Protein AF-A0A6N6JWU1-F1 (afdb_monomer_lite)

Radius of gyration: 14.48 Å; chains: 1; bounding box: 28×23×37 Å

Structure (mmCIF, N/CA/C/O backbone):
data_AF-A0A6N6JWU1-F1
#
_entry.id   AF-A0A6N6JWU1-F1
#
loop_
_atom_site.group_PDB
_atom_site.id
_atom_site.type_symbol
_atom_site.label_atom_id
_atom_site.label_alt_id
_atom_site.label_comp_id
_atom_site.label_asym_id
_atom_site.label_entity_id
_atom_site.label_seq_id
_atom_site.pdbx_PDB_ins_code
_atom_site.Cartn_x
_atom_site.Cartn_y
_atom_site.Cartn_z
_atom_site.occupancy
_atom_site.B_iso_or_equiv
_atom_site.auth_seq_id
_atom_site.auth_comp_id
_atom_site.auth_asym_id
_atom_site.auth_atom_id
_atom_site.pdbx_PDB_model_num
ATOM 1 N N . MET A 1 1 ? -14.681 -16.091 20.398 1.00 50.72 1 MET A N 1
ATOM 2 C CA . MET A 1 1 ? -13.221 -16.015 20.595 1.00 50.72 1 MET A CA 1
ATOM 3 C C . MET A 1 1 ? -12.666 -15.434 19.308 1.00 50.72 1 MET A C 1
ATOM 5 O O . MET A 1 1 ? -12.990 -15.975 18.262 1.00 50.72 1 MET A O 1
ATOM 9 N N . LEU A 1 2 ? -12.021 -14.268 19.354 1.00 57.50 2 LEU A N 1
ATOM 10 C CA . LEU 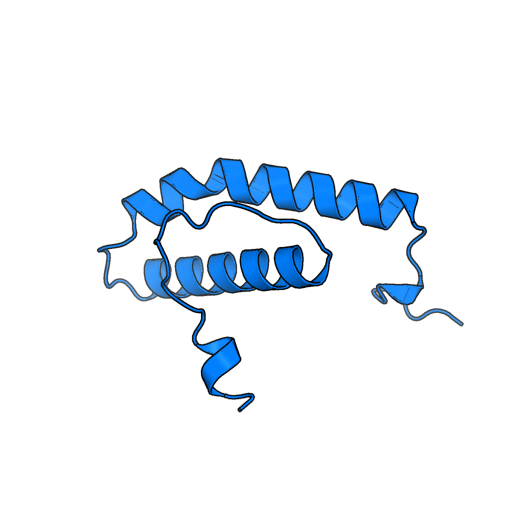A 1 2 ? -11.429 -13.651 18.163 1.00 57.50 2 LEU A CA 1
ATOM 11 C C . LEU A 1 2 ? -10.062 -14.299 17.941 1.00 57.50 2 LEU A C 1
ATOM 13 O O . LEU A 1 2 ? -9.230 -14.283 18.848 1.00 57.50 2 LEU A O 1
ATOM 17 N N . GLU A 1 3 ? -9.863 -14.911 16.778 1.00 60.41 3 GLU A N 1
ATOM 18 C CA . GLU A 1 3 ? -8.598 -15.555 16.426 1.00 60.41 3 GLU A CA 1
ATOM 19 C C . GLU A 1 3 ? -7.484 -14.494 16.320 1.00 60.41 3 GLU A C 1
ATOM 21 O O . GLU A 1 3 ? -7.685 -13.460 15.666 1.00 60.41 3 GLU A O 1
ATOM 26 N N . PRO A 1 4 ? -6.312 -14.702 16.950 1.00 62.97 4 PRO A N 1
ATOM 27 C CA . PRO A 1 4 ? -5.196 -13.770 16.843 1.00 62.97 4 PRO A CA 1
ATOM 28 C C . PRO A 1 4 ? -4.773 -13.608 15.377 1.00 62.97 4 PRO A C 1
ATOM 30 O O . PRO A 1 4 ? -4.564 -14.586 14.664 1.00 62.97 4 PRO A O 1
ATOM 33 N N . GLY A 1 5 ? -4.651 -12.356 14.930 1.00 67.81 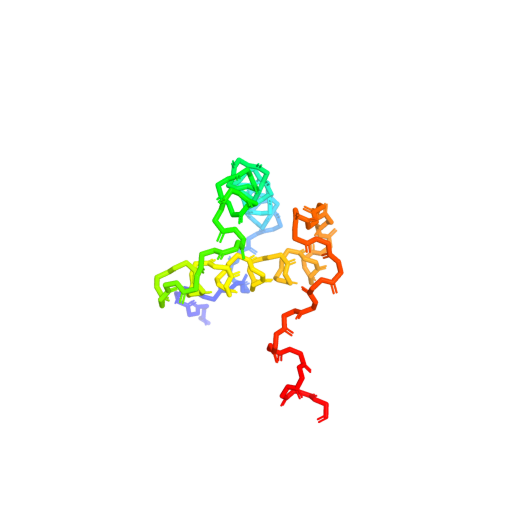5 GLY A N 1
ATOM 34 C CA . GLY A 1 5 ? -4.357 -12.014 13.534 1.00 67.81 5 GLY A CA 1
ATOM 35 C C . GLY A 1 5 ? -5.590 -11.782 12.654 1.00 67.81 5 GLY A C 1
ATOM 36 O O . GLY A 1 5 ? -5.423 -11.430 11.487 1.00 67.81 5 GLY A O 1
ATOM 37 N N . SER A 1 6 ? -6.811 -11.923 13.185 1.00 77.75 6 SER A N 1
ATOM 38 C CA . SER A 1 6 ? -8.010 -11.501 12.457 1.00 77.75 6 SER A CA 1
ATOM 39 C C . SER A 1 6 ? -8.159 -9.976 12.454 1.00 77.75 6 SER A C 1
ATOM 41 O O . SER A 1 6 ? -8.074 -9.326 13.497 1.00 77.75 6 SER A O 1
ATOM 43 N N . PHE A 1 7 ? -8.456 -9.412 11.281 1.00 76.06 7 PHE A N 1
ATOM 44 C CA . PHE A 1 7 ? -8.829 -8.002 11.134 1.00 76.06 7 PHE A CA 1
ATOM 45 C C . PHE A 1 7 ? -10.124 -7.657 11.882 1.00 76.06 7 PHE A C 1
ATOM 47 O O . PHE A 1 7 ? -10.292 -6.509 12.285 1.00 76.06 7 PHE A O 1
ATOM 54 N N . ASP A 1 8 ? -10.997 -8.639 12.127 1.00 81.19 8 ASP A N 1
ATOM 55 C CA . ASP A 1 8 ? -12.270 -8.448 12.836 1.00 81.19 8 ASP A CA 1
ATOM 56 C C . ASP A 1 8 ? -12.079 -8.122 14.326 1.00 81.19 8 ASP A C 1
ATOM 58 O O . ASP A 1 8 ? -13.011 -7.680 14.996 1.00 81.19 8 ASP A O 1
ATOM 62 N N . ALA A 1 9 ? -10.875 -8.354 14.859 1.00 86.88 9 ALA A N 1
ATOM 63 C CA . ALA A 1 9 ? -10.530 -8.042 16.241 1.00 86.88 9 ALA A CA 1
ATOM 64 C C . ALA A 1 9 ? -10.096 -6.583 16.447 1.00 86.88 9 ALA A C 1
ATOM 66 O O . ALA A 1 9 ? -9.945 -6.155 17.590 1.00 86.88 9 ALA A O 1
ATOM 67 N N . LEU A 1 10 ? -9.868 -5.840 15.361 1.00 87.00 10 LEU A N 1
ATOM 68 C CA . LEU A 1 10 ? -9.368 -4.473 15.418 1.00 87.00 10 LEU A CA 1
ATOM 69 C C . LEU A 1 10 ? -10.508 -3.481 15.639 1.00 87.00 10 LEU A C 1
ATOM 71 O O . LEU A 1 10 ? -11.559 -3.535 15.000 1.00 87.00 10 LEU A O 1
ATOM 75 N N . THR A 1 11 ? -10.265 -2.512 16.510 1.00 91.81 11 THR A N 1
ATOM 76 C CA . THR A 1 11 ? -11.129 -1.343 16.657 1.00 91.81 11 THR A CA 1
ATOM 77 C C . THR A 1 11 ? -11.042 -0.445 15.422 1.00 91.81 11 THR A C 1
ATOM 79 O O . THR A 1 11 ? -10.044 -0.436 14.695 1.00 91.81 11 THR A O 1
ATOM 82 N N . SER A 1 12 ? -12.054 0.401 15.216 1.00 89.94 12 SER A N 1
ATOM 83 C CA . SER A 1 12 ? -12.032 1.399 14.139 1.00 89.94 12 SER A CA 1
ATOM 84 C C . SER A 1 12 ? -10.787 2.293 14.197 1.00 89.94 12 SER A C 1
ATOM 86 O O . SER A 1 12 ? -10.201 2.599 13.164 1.00 89.94 12 SER A O 1
ATOM 88 N N . GLN A 1 13 ? -10.336 2.658 15.403 1.00 92.75 13 GLN A N 1
ATOM 89 C CA . GLN A 1 13 ? -9.151 3.496 15.587 1.00 92.75 13 GLN A CA 1
ATOM 90 C C . GLN A 1 13 ? -7.856 2.778 15.177 1.00 92.75 13 GLN A C 1
ATOM 92 O O . GLN A 1 13 ? -6.987 3.389 14.556 1.00 92.75 13 GLN A O 1
ATOM 97 N N . GLU A 1 14 ? -7.724 1.485 15.479 1.00 93.12 14 GLU A N 1
ATOM 98 C CA . GLU A 1 14 ? -6.575 0.678 15.051 1.00 93.12 14 GLU A CA 1
ATOM 99 C C . GLU A 1 14 ? -6.574 0.470 13.536 1.00 93.12 14 GLU A C 1
ATOM 101 O O . GLU A 1 14 ? -5.531 0.597 12.894 1.00 93.12 14 GLU A O 1
ATOM 106 N N . ILE A 1 15 ? -7.747 0.235 12.943 1.00 90.94 15 ILE A N 1
ATOM 107 C CA . ILE A 1 15 ? -7.907 0.161 11.487 1.00 90.94 15 ILE A CA 1
ATOM 108 C C . ILE A 1 15 ? -7.462 1.478 10.835 1.00 90.94 15 ILE A C 1
ATOM 110 O O . ILE A 1 15 ? -6.722 1.458 9.848 1.00 90.94 15 ILE A O 1
ATOM 114 N N . ASP A 1 16 ? -7.859 2.624 11.384 1.00 91.44 16 ASP A N 1
ATOM 115 C CA . ASP A 1 16 ? -7.486 3.935 10.845 1.00 91.44 16 ASP A CA 1
ATOM 116 C C . ASP A 1 16 ? -5.992 4.248 11.022 1.00 91.44 16 ASP A C 1
ATOM 118 O O . ASP A 1 16 ? -5.359 4.814 10.120 1.00 91.44 16 ASP A O 1
ATOM 122 N N . ALA A 1 17 ? -5.385 3.812 12.129 1.00 93.69 17 ALA A N 1
ATOM 123 C CA . ALA A 1 17 ? -3.940 3.882 12.321 1.00 93.69 17 ALA A CA 1
ATOM 124 C C . ALA A 1 17 ? -3.189 3.022 11.287 1.00 93.69 17 ALA A C 1
ATOM 126 O O . ALA A 1 17 ? -2.233 3.498 10.669 1.00 93.69 17 ALA A O 1
ATOM 127 N N . LEU A 1 18 ? -3.653 1.794 11.025 1.00 92.00 18 LEU A N 1
ATOM 128 C CA . LEU A 1 18 ? -3.066 0.907 10.014 1.00 92.00 18 LEU A CA 1
ATOM 129 C C . LEU A 1 18 ? -3.206 1.475 8.601 1.00 92.00 18 LEU A C 1
ATOM 131 O O . LEU A 1 18 ? -2.231 1.489 7.850 1.00 92.00 18 LEU A O 1
ATOM 135 N N . LYS A 1 19 ? -4.381 2.009 8.246 1.00 92.19 19 LYS A N 1
ATOM 136 C CA . LYS A 1 19 ? -4.599 2.715 6.972 1.00 92.19 19 LYS A CA 1
ATOM 137 C C . LYS A 1 19 ? -3.625 3.878 6.808 1.00 92.19 19 LYS A C 1
ATOM 139 O O . LYS A 1 19 ? -3.038 4.048 5.737 1.00 92.19 19 LYS A O 1
ATOM 144 N N . SER A 1 20 ? -3.426 4.663 7.865 1.00 92.25 20 SER A N 1
ATOM 145 C CA . SER A 1 20 ? -2.512 5.809 7.863 1.00 92.25 20 SER A CA 1
ATOM 146 C C . SER A 1 20 ? -1.058 5.373 7.677 1.00 92.25 20 SER A C 1
ATOM 148 O O . SER A 1 20 ? -0.357 5.911 6.816 1.00 92.25 20 SER A O 1
ATOM 150 N N . ALA A 1 21 ? -0.621 4.347 8.411 1.00 93.69 21 ALA A N 1
ATOM 151 C CA . ALA A 1 21 ? 0.723 3.784 8.300 1.00 93.69 21 ALA A CA 1
ATOM 152 C C . ALA A 1 21 ? 0.985 3.191 6.906 1.00 93.69 21 ALA A C 1
ATOM 154 O O . ALA A 1 21 ? 1.997 3.500 6.274 1.00 93.69 21 ALA A O 1
ATOM 155 N N . ALA A 1 22 ? 0.043 2.403 6.384 1.00 92.81 22 ALA A N 1
ATOM 156 C CA . ALA A 1 22 ? 0.124 1.816 5.052 1.00 92.81 22 ALA A CA 1
ATOM 157 C C . ALA 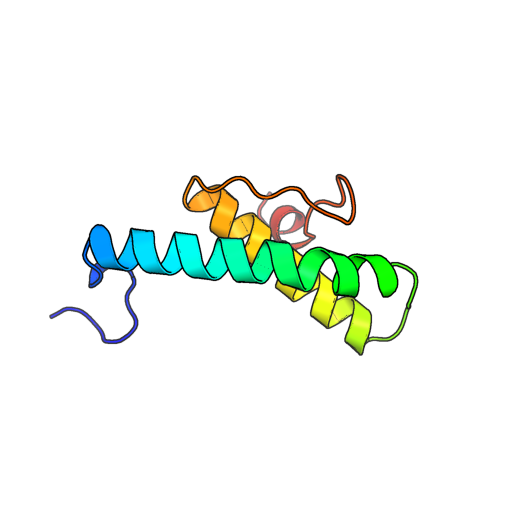A 1 22 ? 0.143 2.891 3.950 1.00 92.81 22 ALA A C 1
ATOM 159 O O . ALA A 1 22 ? 0.924 2.792 3.004 1.00 92.81 22 ALA A O 1
ATOM 160 N N . SER A 1 23 ? -0.642 3.963 4.099 1.00 91.94 23 SER A N 1
ATOM 161 C CA . SER A 1 23 ? -0.618 5.116 3.186 1.00 91.94 23 SER A CA 1
ATOM 162 C C . SER A 1 23 ? 0.730 5.828 3.187 1.00 91.94 23 SER A C 1
ATOM 164 O O . SER A 1 23 ? 1.237 6.207 2.130 1.00 91.94 23 SER A O 1
ATOM 166 N N . TRP A 1 24 ? 1.310 6.039 4.371 1.00 93.81 24 TRP A N 1
ATOM 167 C CA . TRP A 1 24 ? 2.619 6.668 4.511 1.00 93.81 24 TRP A CA 1
ATOM 168 C C . TRP A 1 24 ? 3.712 5.811 3.868 1.00 93.81 24 TRP A C 1
ATOM 170 O O . TRP A 1 24 ? 4.480 6.315 3.047 1.00 93.81 24 TRP A O 1
ATOM 180 N N . TYR A 1 25 ? 3.711 4.505 4.149 1.00 92.19 25 TYR A N 1
ATOM 181 C CA . TYR A 1 25 ? 4.622 3.549 3.524 1.00 92.19 25 TYR A CA 1
ATOM 182 C C . TYR A 1 25 ? 4.497 3.571 1.998 1.00 92.19 25 TYR A C 1
ATOM 184 O O . TYR A 1 25 ? 5.513 3.671 1.306 1.00 92.19 25 TYR A O 1
ATOM 192 N N . ALA A 1 26 ? 3.265 3.529 1.475 1.00 92.31 26 ALA A N 1
ATOM 193 C CA . ALA A 1 26 ? 3.004 3.522 0.041 1.00 92.31 26 ALA A CA 1
ATOM 194 C C . ALA A 1 26 ? 3.542 4.789 -0.640 1.00 92.31 26 ALA A C 1
ATOM 196 O O . ALA A 1 26 ? 4.187 4.693 -1.683 1.00 92.31 26 ALA A O 1
ATOM 197 N N . LYS A 1 27 ? 3.344 5.965 -0.031 1.00 90.19 27 LYS A N 1
ATOM 1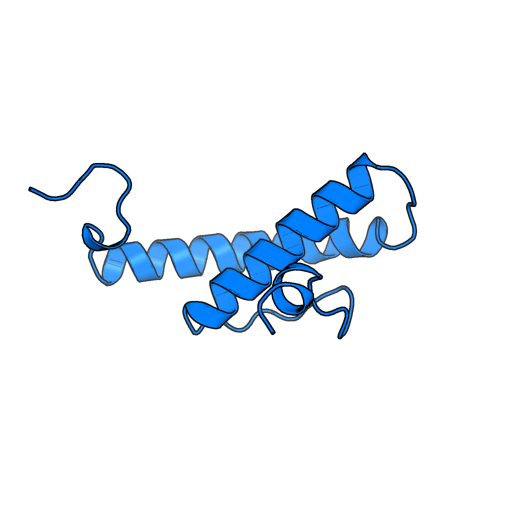98 C CA . LYS A 1 27 ? 3.882 7.240 -0.534 1.00 90.19 27 LYS A CA 1
ATOM 199 C C . LYS A 1 27 ? 5.408 7.273 -0.506 1.00 90.19 27 LYS A C 1
ATOM 201 O O . LYS A 1 27 ? 6.017 7.697 -1.481 1.00 90.19 27 LYS A O 1
ATOM 206 N N . TYR A 1 28 ? 6.019 6.812 0.584 1.00 90.88 28 TYR A N 1
ATOM 207 C CA . TYR A 1 28 ? 7.475 6.797 0.728 1.00 90.88 28 TYR A CA 1
ATOM 208 C C . TYR A 1 28 ? 8.143 5.856 -0.286 1.00 90.88 28 TYR A C 1
ATOM 210 O O . TYR A 1 28 ? 9.107 6.232 -0.950 1.00 90.88 28 TYR A O 1
ATOM 218 N N . HIS A 1 29 ? 7.590 4.654 -0.469 1.00 90.19 29 HIS A N 1
ATOM 219 C CA . HIS A 1 29 ? 8.148 3.647 -1.376 1.00 90.19 29 HIS A CA 1
ATOM 220 C C . HIS A 1 29 ? 7.831 3.900 -2.852 1.00 90.19 29 HIS A C 1
ATOM 222 O O . HIS A 1 29 ? 8.460 3.288 -3.713 1.00 90.19 29 HIS A O 1
ATOM 228 N N . ALA A 1 30 ? 6.914 4.820 -3.167 1.00 89.75 30 ALA A N 1
ATOM 229 C CA . ALA A 1 30 ? 6.496 5.090 -4.539 1.00 89.75 30 ALA A CA 1
ATOM 230 C C . ALA A 1 30 ? 7.673 5.429 -5.469 1.00 89.75 30 ALA A C 1
ATOM 232 O O . ALA A 1 30 ? 7.717 4.961 -6.604 1.00 89.75 30 ALA A O 1
ATOM 233 N N . ARG A 1 31 ? 8.649 6.204 -4.973 1.00 88.56 31 ARG A N 1
ATOM 234 C CA . ARG A 1 31 ? 9.840 6.597 -5.741 1.00 88.56 31 ARG A CA 1
ATOM 235 C C . ARG A 1 31 ? 10.722 5.398 -6.079 1.00 88.56 31 ARG A C 1
ATOM 237 O O . ARG A 1 31 ? 11.116 5.252 -7.224 1.00 88.56 31 ARG A O 1
ATOM 244 N N . ILE A 1 32 ? 10.973 4.532 -5.099 1.00 88.62 32 ILE A N 1
ATOM 245 C CA . ILE A 1 32 ? 11.823 3.344 -5.258 1.00 88.62 32 ILE A CA 1
ATOM 246 C C . ILE A 1 32 ? 11.213 2.403 -6.302 1.00 88.62 32 ILE A C 1
ATOM 248 O O . ILE A 1 32 ? 11.910 1.933 -7.191 1.00 88.62 32 ILE A O 1
ATOM 252 N N . ILE A 1 33 ? 9.896 2.187 -6.227 1.00 90.69 33 ILE A N 1
ATOM 253 C CA . ILE A 1 33 ? 9.162 1.347 -7.180 1.00 90.69 33 ILE A CA 1
ATOM 254 C C . ILE A 1 33 ? 9.179 1.942 -8.596 1.00 90.69 33 ILE A C 1
ATOM 256 O O . ILE A 1 33 ? 9.281 1.194 -9.564 1.00 90.69 33 ILE A O 1
ATOM 260 N N . ALA A 1 34 ? 9.094 3.270 -8.725 1.00 87.81 34 ALA A N 1
ATOM 261 C CA . ALA A 1 34 ? 9.195 3.947 -10.017 1.00 87.81 34 ALA A CA 1
ATOM 262 C C . ALA A 1 34 ? 10.606 3.842 -10.615 1.00 87.81 34 ALA A C 1
ATOM 264 O O . ALA A 1 34 ? 10.748 3.579 -11.803 1.00 87.81 34 ALA A O 1
ATOM 265 N N . GLU A 1 35 ? 11.646 4.016 -9.795 1.00 89.06 35 GLU A N 1
ATOM 266 C CA . GLU A 1 35 ? 13.048 3.908 -10.220 1.00 89.06 35 GLU A CA 1
ATOM 267 C C . GLU A 1 35 ? 13.414 2.489 -10.677 1.00 89.06 35 GLU A C 1
ATOM 269 O O . GLU A 1 35 ? 14.260 2.331 -11.552 1.00 89.06 35 GLU A O 1
ATOM 274 N N . SER A 1 36 ? 12.761 1.461 -10.129 1.00 88.38 36 SER A N 1
ATOM 275 C CA . SER A 1 36 ? 12.958 0.063 -10.527 1.00 88.38 36 SER A CA 1
ATOM 276 C C . SER A 1 36 ? 11.950 -0.439 -11.570 1.00 88.38 36 SER A C 1
ATOM 278 O O . SER A 1 36 ? 11.854 -1.646 -11.775 1.00 88.38 36 SER A O 1
ATOM 280 N N . ALA A 1 37 ? 11.148 0.433 -12.189 1.00 84.12 37 ALA A N 1
ATOM 281 C CA . ALA A 1 37 ? 10.034 0.009 -13.045 1.00 84.12 37 ALA A CA 1
ATOM 282 C C . ALA A 1 37 ? 10.477 -0.762 -14.302 1.00 84.12 37 ALA A C 1
ATOM 284 O O . ALA A 1 37 ? 9.772 -1.683 -14.722 1.00 84.12 37 ALA A O 1
ATOM 285 N N . ASP A 1 38 ? 11.635 -0.403 -14.859 1.00 85.50 38 ASP A N 1
ATOM 286 C CA . ASP A 1 38 ? 12.205 -1.021 -16.062 1.00 85.50 38 ASP A CA 1
ATOM 287 C C . ASP A 1 38 ? 13.197 -2.155 -15.747 1.00 85.50 38 ASP A C 1
ATOM 289 O O . ASP A 1 38 ? 13.752 -2.753 -16.667 1.00 85.50 38 ASP A O 1
ATOM 293 N N . ASP A 1 39 ? 13.439 -2.464 -14.465 1.00 89.25 39 ASP A N 1
ATOM 294 C CA . ASP A 1 39 ? 14.323 -3.560 -14.062 1.00 89.25 39 ASP A CA 1
ATOM 295 C C . ASP A 1 39 ? 13.605 -4.917 -14.231 1.00 89.25 39 ASP A C 1
ATOM 297 O O . ASP A 1 39 ? 12.636 -5.194 -13.515 1.00 89.25 39 ASP A O 1
ATOM 301 N N . PRO A 1 40 ? 14.067 -5.796 -15.145 1.00 88.81 40 PRO A N 1
ATOM 302 C CA . PRO A 1 40 ? 13.451 -7.099 -15.369 1.00 88.81 40 PRO A CA 1
ATOM 303 C C . PRO A 1 40 ? 13.888 -8.153 -14.338 1.00 88.81 40 PRO A C 1
ATOM 305 O O . PRO A 1 40 ? 13.537 -9.327 -14.479 1.00 88.81 40 PRO A O 1
ATOM 308 N N . SER A 1 41 ? 14.686 -7.787 -13.329 1.00 93.31 41 SER A N 1
ATOM 309 C CA . SER A 1 41 ? 15.116 -8.718 -12.293 1.00 93.31 41 SER A CA 1
ATOM 310 C C . SER A 1 41 ? 13.914 -9.310 -11.549 1.00 93.31 41 SER A C 1
ATOM 312 O O . SER A 1 41 ? 12.941 -8.629 -11.216 1.00 93.31 41 SER A O 1
ATOM 314 N N . ALA A 1 42 ? 13.991 -10.605 -11.227 1.00 90.44 42 ALA A N 1
ATOM 315 C CA . ALA A 1 42 ? 12.939 -11.289 -10.469 1.00 90.44 42 ALA A CA 1
ATOM 316 C C . ALA A 1 42 ? 12.647 -10.597 -9.123 1.00 90.44 42 ALA A C 1
ATOM 318 O O . ALA A 1 42 ? 11.517 -10.614 -8.638 1.00 90.44 42 ALA A O 1
ATOM 319 N N . TYR A 1 43 ? 13.664 -9.958 -8.540 1.00 89.69 43 TYR A N 1
ATOM 320 C CA . TYR A 1 43 ? 13.535 -9.172 -7.322 1.00 89.69 43 TYR A CA 1
ATOM 321 C C . TYR A 1 43 ? 12.674 -7.916 -7.528 1.00 89.69 43 TYR A C 1
ATOM 323 O O . TYR A 1 43 ? 11.731 -7.701 -6.765 1.00 89.69 43 TYR A O 1
ATOM 331 N N . ALA A 1 44 ? 12.951 -7.114 -8.562 1.00 87.88 44 ALA A N 1
ATOM 332 C CA . ALA A 1 44 ? 12.185 -5.903 -8.857 1.00 87.88 44 ALA A CA 1
ATOM 333 C C . ALA A 1 44 ? 10.721 -6.216 -9.205 1.00 87.88 44 ALA A C 1
ATOM 335 O O . ALA A 1 44 ? 9.811 -5.552 -8.702 1.00 87.88 44 ALA A O 1
ATOM 336 N N . LEU A 1 45 ? 10.481 -7.286 -9.971 1.00 90.25 45 LEU A N 1
ATOM 337 C CA . LEU A 1 45 ? 9.130 -7.760 -10.290 1.00 90.25 45 LEU A CA 1
ATOM 338 C C . LEU A 1 45 ? 8.353 -8.171 -9.032 1.00 90.25 45 LEU A C 1
ATOM 340 O O . LEU A 1 45 ? 7.248 -7.681 -8.801 1.00 90.25 45 LEU A O 1
ATOM 344 N N . ALA A 1 46 ? 8.951 -8.992 -8.164 1.00 90.75 46 ALA A N 1
ATOM 345 C CA . ALA A 1 46 ? 8.312 -9.401 -6.913 1.00 90.75 46 ALA A CA 1
ATOM 346 C C . ALA A 1 46 ? 8.009 -8.203 -5.996 1.00 90.75 46 ALA A C 1
ATOM 348 O O . ALA A 1 46 ? 6.977 -8.168 -5.319 1.00 90.75 46 ALA A O 1
ATOM 349 N N . GLN A 1 47 ? 8.895 -7.206 -5.969 1.00 91.12 47 GLN A N 1
ATOM 350 C CA . GLN A 1 47 ? 8.698 -5.991 -5.186 1.00 91.12 47 GLN A CA 1
ATOM 351 C C . GLN A 1 47 ? 7.555 -5.130 -5.746 1.00 91.12 47 GLN A C 1
ATOM 353 O O . GLN A 1 47 ? 6.730 -4.628 -4.976 1.00 91.12 47 GLN A O 1
ATOM 358 N N . ARG A 1 48 ? 7.455 -5.013 -7.075 1.00 90.38 48 ARG A N 1
ATOM 359 C CA . ARG A 1 48 ? 6.337 -4.360 -7.768 1.00 90.38 48 ARG A CA 1
ATOM 360 C C . ARG A 1 48 ? 5.008 -5.047 -7.463 1.00 90.38 48 ARG A C 1
ATOM 362 O O . ARG A 1 48 ? 4.051 -4.360 -7.109 1.00 90.38 48 ARG A O 1
ATOM 369 N N . ASP A 1 49 ? 4.950 -6.372 -7.534 1.00 91.44 49 ASP A N 1
ATOM 370 C CA . ASP A 1 49 ? 3.724 -7.129 -7.261 1.00 91.44 49 ASP A CA 1
ATOM 371 C C . ASP A 1 49 ? 3.238 -6.934 -5.824 1.00 91.44 49 ASP A C 1
ATOM 373 O O . ASP A 1 49 ? 2.057 -6.663 -5.590 1.00 91.44 49 ASP A O 1
ATOM 377 N N . ARG A 1 50 ? 4.156 -6.984 -4.849 1.00 91.94 50 ARG A N 1
ATOM 378 C CA . ARG A 1 50 ? 3.844 -6.696 -3.439 1.00 91.94 50 ARG A CA 1
ATOM 379 C C . ARG A 1 50 ? 3.304 -5.281 -3.254 1.00 91.94 50 ARG A C 1
ATOM 381 O O . ARG A 1 50 ? 2.343 -5.080 -2.514 1.00 91.94 50 ARG A O 1
ATOM 388 N N . TYR A 1 51 ? 3.898 -4.305 -3.934 1.00 92.00 51 TYR A N 1
ATOM 389 C CA . TYR A 1 51 ? 3.455 -2.918 -3.861 1.00 92.00 51 TYR A CA 1
ATOM 390 C C . TYR A 1 51 ? 2.070 -2.717 -4.497 1.00 92.00 51 TYR A C 1
ATOM 392 O O . TYR A 1 51 ? 1.211 -2.066 -3.905 1.00 92.00 51 TYR A O 1
ATOM 400 N N . LEU A 1 52 ? 1.798 -3.328 -5.653 1.00 91.50 52 LEU A N 1
ATOM 401 C CA . LEU A 1 52 ? 0.470 -3.285 -6.274 1.00 91.50 52 LEU A CA 1
ATOM 402 C C . LEU A 1 52 ? -0.592 -3.987 -5.410 1.00 91.50 52 LEU A C 1
ATOM 404 O O . LEU A 1 52 ? -1.717 -3.496 -5.307 1.00 91.50 52 LEU A O 1
ATOM 408 N N . ALA A 1 53 ? -0.241 -5.089 -4.740 1.00 92.62 53 ALA A N 1
ATOM 409 C CA . ALA A 1 53 ? -1.124 -5.751 -3.781 1.00 92.62 53 ALA A CA 1
ATOM 410 C C . ALA A 1 53 ? -1.453 -4.845 -2.580 1.00 92.62 53 ALA A C 1
ATOM 412 O O . ALA A 1 53 ? -2.615 -4.772 -2.174 1.00 92.62 53 ALA A O 1
ATOM 413 N N . LEU A 1 54 ? -0.469 -4.098 -2.062 1.00 92.56 54 LEU A N 1
ATOM 414 C CA . LEU A 1 54 ? -0.692 -3.082 -1.029 1.00 92.56 54 LEU A CA 1
ATOM 415 C C . LEU A 1 54 ? -1.664 -1.996 -1.509 1.00 92.56 54 LEU A C 1
ATOM 417 O O . LEU A 1 54 ? -2.611 -1.677 -0.793 1.00 92.56 54 LEU A O 1
ATOM 421 N N . LEU A 1 55 ? -1.462 -1.445 -2.712 1.00 92.00 55 LEU A N 1
ATOM 422 C CA . LEU A 1 55 ? -2.356 -0.421 -3.269 1.00 92.00 55 LEU A CA 1
ATOM 423 C C . LEU A 1 55 ? -3.787 -0.944 -3.445 1.00 92.00 55 LEU A C 1
ATOM 425 O O . LEU A 1 55 ? -4.739 -0.252 -3.090 1.00 92.00 55 LEU A O 1
ATOM 429 N N . SER A 1 56 ? -3.945 -2.179 -3.930 1.00 91.31 56 SER A N 1
ATOM 430 C CA . SER A 1 56 ? -5.255 -2.832 -4.038 1.00 91.31 56 SER A CA 1
ATOM 431 C C . SER A 1 56 ? -5.922 -2.993 -2.667 1.00 91.31 56 SER A C 1
ATOM 433 O O . SER A 1 56 ? -7.097 -2.660 -2.505 1.00 91.31 56 SER A O 1
ATOM 435 N N . GLY A 1 57 ? -5.175 -3.454 -1.657 1.00 91.19 57 GLY A N 1
ATOM 436 C CA . GLY A 1 57 ? -5.666 -3.586 -0.283 1.00 91.19 57 GLY A CA 1
ATOM 437 C C . GLY A 1 57 ? -6.092 -2.247 0.323 1.00 91.19 57 GLY A C 1
ATOM 438 O O . GLY A 1 57 ? -7.183 -2.142 0.877 1.00 91.19 57 GLY A O 1
ATOM 439 N N . LEU A 1 58 ? -5.279 -1.202 0.148 1.00 90.75 58 LEU A N 1
ATOM 440 C CA . LEU A 1 58 ? -5.611 0.164 0.558 1.00 90.75 58 LEU A CA 1
ATOM 441 C C . LEU A 1 58 ? -6.889 0.666 -0.126 1.00 90.75 58 LEU A C 1
ATOM 443 O O . LEU A 1 58 ? -7.774 1.183 0.555 1.00 90.75 58 LEU A O 1
ATOM 447 N N . GLY A 1 59 ? -7.034 0.432 -1.433 1.00 88.75 59 GLY A N 1
ATOM 448 C CA . GLY A 1 59 ? -8.238 0.788 -2.185 1.00 88.75 59 GLY A CA 1
ATOM 449 C C . GLY A 1 59 ? -9.503 0.128 -1.627 1.00 88.75 59 GLY A C 1
ATOM 450 O O . GLY A 1 59 ? -10.510 0.807 -1.429 1.00 88.75 59 GLY A O 1
ATOM 451 N N . LYS A 1 60 ? -9.435 -1.166 -1.281 1.00 88.25 60 LYS A N 1
ATOM 452 C CA . LYS A 1 60 ? -10.535 -1.910 -0.629 1.00 88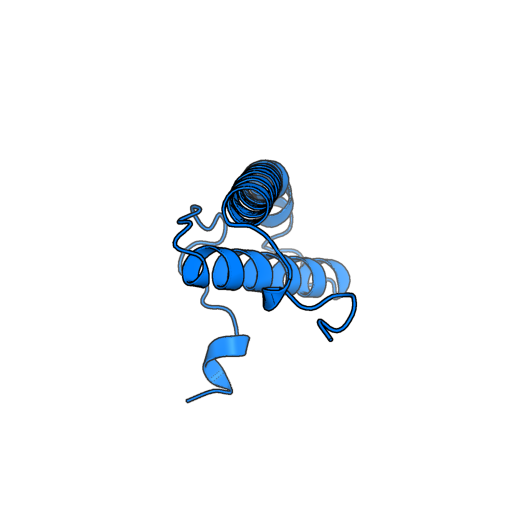.25 60 LYS A CA 1
ATOM 453 C C . LYS A 1 60 ? -10.870 -1.375 0.766 1.00 88.25 60 LYS A C 1
ATOM 455 O O . LYS A 1 60 ? -12.017 -1.445 1.190 1.00 88.25 60 LYS A O 1
ATOM 460 N N . LEU A 1 61 ? -9.887 -0.801 1.457 1.00 86.38 61 LEU A N 1
ATOM 461 C CA . LEU A 1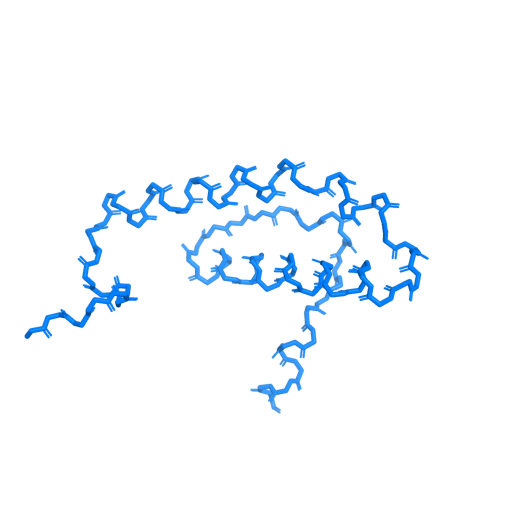 61 ? -10.051 -0.128 2.748 1.00 86.38 61 LEU A CA 1
ATOM 462 C C . LEU A 1 61 ? -10.523 1.335 2.616 1.00 86.38 61 LEU A C 1
ATOM 464 O O . LEU A 1 61 ? -10.591 2.048 3.621 1.00 86.38 61 LEU A O 1
ATOM 468 N N . GLY A 1 62 ? -10.846 1.791 1.399 1.00 86.88 62 GLY A N 1
ATOM 469 C CA . GLY A 1 62 ? -11.304 3.152 1.107 1.00 86.88 62 GLY A CA 1
ATOM 470 C C . GLY A 1 62 ? -10.181 4.188 1.006 1.00 86.88 62 GLY A C 1
ATOM 471 O O . GLY A 1 62 ? -10.449 5.383 0.915 1.00 86.88 62 GLY A O 1
ATOM 472 N N . VAL A 1 63 ? -8.921 3.755 1.012 1.00 87.00 63 VAL A N 1
ATOM 473 C CA . VAL A 1 63 ? -7.749 4.625 0.923 1.00 87.00 63 VAL A CA 1
ATOM 474 C C . VAL A 1 63 ? -7.261 4.681 -0.519 1.00 87.00 63 VAL A C 1
ATOM 476 O O . VAL A 1 63 ? -6.797 3.690 -1.078 1.00 87.00 63 VAL A O 1
ATOM 479 N N . GLN A 1 64 ? -7.300 5.870 -1.111 1.00 82.62 64 GLN A N 1
ATOM 480 C CA . GLN A 1 64 ? -6.779 6.100 -2.456 1.00 82.62 64 GLN A CA 1
ATOM 481 C C . GLN A 1 64 ? -5.338 6.614 -2.385 1.00 82.62 64 GLN A C 1
ATOM 483 O O . GLN A 1 64 ? -5.068 7.684 -1.836 1.00 82.62 64 GLN A O 1
ATOM 488 N N . VAL A 1 65 ? -4.403 5.858 -2.960 1.00 82.00 65 VAL A N 1
ATOM 489 C CA . VAL A 1 65 ? -3.001 6.263 -3.120 1.00 82.00 65 VAL A CA 1
ATOM 490 C C . VAL A 1 65 ? -2.661 6.247 -4.602 1.00 82.00 65 VAL A C 1
ATOM 492 O O . VAL A 1 65 ? -2.995 5.305 -5.317 1.00 82.00 65 VAL A O 1
ATOM 495 N N . ARG A 1 66 ? -1.992 7.302 -5.076 1.00 80.12 66 ARG A N 1
ATOM 496 C CA . ARG A 1 66 ? -1.573 7.407 -6.475 1.00 80.12 66 ARG A CA 1
ATOM 497 C C . ARG A 1 66 ? -0.598 6.279 -6.814 1.00 80.12 66 ARG A C 1
ATOM 499 O O . ARG A 1 66 ? 0.428 6.146 -6.151 1.00 80.12 66 ARG A O 1
ATOM 506 N N . ASN A 1 67 ? -0.893 5.528 -7.873 1.00 79.56 67 ASN A N 1
ATOM 507 C CA . ASN A 1 67 ? 0.023 4.522 -8.395 1.00 79.56 67 ASN A CA 1
ATOM 508 C C . ASN A 1 67 ? 1.189 5.208 -9.141 1.00 79.56 67 ASN A C 1
ATOM 510 O O . ASN A 1 67 ? 0.939 5.907 -10.128 1.00 79.56 67 ASN A O 1
ATOM 514 N N . PRO A 1 68 ? 2.451 5.035 -8.707 1.00 79.06 68 PRO A N 1
ATOM 515 C CA . PRO A 1 68 ? 3.616 5.566 -9.410 1.00 79.06 68 PRO A CA 1
ATOM 516 C C . PRO A 1 68 ? 3.886 4.869 -10.751 1.00 79.06 68 PRO A C 1
ATOM 518 O O . PRO A 1 68 ? 4.579 5.434 -11.588 1.00 79.06 68 PRO A O 1
ATOM 521 N N . LEU A 1 69 ? 3.325 3.676 -10.974 1.00 73.31 69 LEU A N 1
ATOM 522 C CA . LEU A 1 69 ? 3.504 2.882 -12.194 1.00 73.31 69 LEU A CA 1
ATOM 523 C C . LEU A 1 69 ? 2.424 3.148 -13.264 1.00 73.31 69 LEU A C 1
ATOM 525 O O . LEU A 1 69 ? 2.388 2.457 -14.280 1.00 73.31 69 LEU A O 1
ATOM 529 N N . GLY A 1 70 ? 1.520 4.111 -13.040 1.00 69.94 70 GLY A N 1
ATOM 530 C CA . GLY A 1 70 ? 0.366 4.375 -13.915 1.00 69.94 70 GLY A CA 1
ATOM 531 C C . GLY A 1 70 ? -0.770 3.350 -13.760 1.00 69.94 70 GLY A C 1
ATOM 532 O O . GLY A 1 70 ? -0.869 2.686 -12.731 1.00 69.94 70 GLY A O 1
ATOM 533 N N . ASP A 1 71 ? -1.625 3.185 -14.776 1.00 61.03 71 ASP A N 1
ATOM 534 C CA . ASP A 1 71 ? -2.768 2.241 -14.777 1.00 61.03 71 ASP A CA 1
ATOM 535 C C . ASP A 1 71 ? -2.361 0.761 -14.940 1.00 61.03 71 ASP A C 1
ATOM 537 O O . ASP A 1 71 ? -3.121 -0.075 -15.442 1.00 61.03 71 ASP A O 1
ATOM 541 N N . ALA A 1 72 ? -1.147 0.399 -14.522 1.00 54.47 72 ALA A N 1
ATOM 542 C CA . ALA A 1 72 ? -0.715 -0.987 -14.473 1.00 54.47 72 ALA A CA 1
ATOM 543 C C . ALA A 1 72 ? -1.533 -1.739 -13.407 1.00 54.47 72 ALA A C 1
ATOM 545 O O . ALA A 1 72 ? -1.171 -1.771 -12.230 1.00 54.47 72 ALA A O 1
ATOM 546 N N . ARG A 1 73 ? -2.669 -2.311 -13.823 1.00 52.31 73 ARG A N 1
ATOM 547 C CA . ARG A 1 73 ? -3.529 -3.133 -12.966 1.00 52.31 73 ARG A CA 1
ATOM 548 C C . ARG A 1 73 ? -2.759 -4.360 -12.454 1.00 52.31 73 ARG A C 1
ATOM 550 O O . ARG A 1 73 ? -2.120 -5.032 -13.269 1.00 52.31 73 ARG A O 1
ATOM 557 N N . PRO A 1 74 ? -2.831 -4.677 -11.147 1.00 51.06 74 PRO A N 1
ATOM 558 C CA . PRO A 1 74 ? -2.243 -5.894 -10.608 1.00 51.06 74 PRO A CA 1
ATOM 559 C C . PRO A 1 74 ? -2.835 -7.139 -11.275 1.00 51.06 74 PRO A C 1
ATOM 561 O O . PRO A 1 74 ? -4.047 -7.255 -11.448 1.00 51.06 74 PRO A O 1
ATOM 564 N N . GLU A 1 75 ? -1.985 -8.117 -11.588 1.00 50.47 75 GLU A N 1
ATOM 565 C CA . GLU A 1 75 ? -2.397 -9.399 -12.181 1.00 50.47 75 GLU A CA 1
ATOM 566 C C . GLU A 1 75 ? -3.340 -10.206 -11.268 1.00 50.47 75 GLU A C 1
ATOM 568 O O . GLU A 1 75 ? -4.115 -11.037 -11.738 1.00 50.47 75 GLU A O 1
ATOM 573 N N . VAL A 1 76 ? -3.348 -9.895 -9.968 1.00 52.56 76 VAL A N 1
ATOM 574 C CA . VAL A 1 76 ? -4.218 -10.508 -8.953 1.00 52.56 76 VAL A CA 1
ATOM 575 C C . VAL A 1 76 ? -5.710 -10.327 -9.276 1.00 52.56 76 VAL A C 1
ATOM 577 O O . VAL A 1 76 ? -6.510 -11.194 -8.940 1.00 52.56 76 VAL A O 1
ATOM 580 N N . GLU A 1 77 ? -6.096 -9.260 -9.987 1.00 47.66 77 GLU A N 1
ATOM 581 C CA . GLU A 1 77 ? -7.481 -9.072 -10.452 1.00 47.66 77 GLU A CA 1
ATOM 582 C C . GLU A 1 77 ? -7.811 -9.871 -11.723 1.00 47.66 77 GLU A C 1
ATOM 584 O O . GLU A 1 77 ? -8.975 -10.172 -11.962 1.00 47.66 77 GLU A O 1
ATOM 589 N N . ARG A 1 78 ? -6.817 -10.277 -12.528 1.00 48.50 78 ARG A N 1
ATOM 590 C CA . ARG A 1 78 ? -7.056 -11.057 -13.760 1.00 48.50 78 ARG A CA 1
ATOM 591 C C . ARG A 1 78 ? -7.428 -12.513 -13.490 1.00 48.50 78 ARG A C 1
ATOM 593 O O . ARG A 1 78 ? -8.000 -13.152 -14.362 1.00 48.50 78 ARG A O 1
ATOM 600 N N . LYS A 1 79 ? -7.092 -13.044 -12.310 1.00 45.31 79 LYS A N 1
ATOM 601 C CA . LYS A 1 79 ? -7.409 -14.429 -11.915 1.00 45.31 79 LYS A CA 1
ATOM 602 C C . LYS A 1 79 ? -8.714 -14.569 -11.123 1.00 45.31 79 LYS A C 1
ATOM 604 O O . LYS A 1 79 ? -9.068 -15.686 -10.766 1.00 45.31 79 LYS A O 1
ATOM 609 N N . ALA A 1 80 ? -9.399 -13.464 -10.833 1.00 49.31 80 ALA A N 1
ATOM 610 C CA . ALA A 1 80 ? -10.646 -13.447 -10.065 1.00 49.31 80 ALA A CA 1
ATOM 611 C C . ALA A 1 80 ? -11.888 -13.098 -10.914 1.00 49.31 80 ALA A C 1
ATOM 613 O O . ALA A 1 80 ? -12.956 -12.885 -10.342 1.00 49.31 80 ALA A O 1
ATOM 614 N N . ALA A 1 81 ? -11.740 -13.025 -12.244 1.00 43.97 81 ALA A N 1
ATOM 615 C CA . ALA A 1 81 ? -12.805 -12.753 -13.211 1.00 43.97 81 ALA A CA 1
ATOM 616 C C . ALA A 1 81 ? -13.148 -14.002 -14.032 1.00 43.97 81 ALA A C 1
ATOM 618 O O . ALA A 1 81 ? -12.203 -14.757 -14.361 1.00 43.97 81 ALA A O 1
#

Foldseek 3Di:
DDDPPDPVPDDPVRLVVVLVVLLVVLVVCQVVLLVCVPPPDPVSVVVNLVSLVSQVVSVVSVHHDDRSNPPPHRCVVVVVD

Secondary structure (DSSP, 8-state):
-PPTT-GGGS-HHHHHHHHHHHHHHHHHHHHHHHHTTT---HHHHHHHHHHHHHHHHHHHTT-----TT-S---GGGTT--

pLDDT: mean 81.59, std 14.94, range [43.97, 93.81]

Sequence (81 aa):
MLEPGSFDALTSQEIDALKSAASWYAKYHARIIAESADDPSAYALAQRDRYLALLSGLGKLGVQVRNPLGDARPEVERKAA